Protein AF-A0A7C5ETR6-F1 (afdb_monomer_lite)

pLDDT: mean 96.51, std 3.03, range [81.94, 98.56]

Radius of gyration: 12.02 Å; chains: 1; bounding box: 24×24×32 Å

Structure (mmCIF, N/CA/C/O backbone):
data_AF-A0A7C5ETR6-F1
#
_entry.id   AF-A0A7C5ETR6-F1
#
loop_
_atom_site.group_PDB
_atom_site.id
_atom_site.type_symbol
_atom_site.label_atom_id
_atom_site.label_alt_id
_atom_site.label_comp_id
_atom_site.label_asym_id
_atom_site.label_entity_id
_atom_site.label_seq_id
_atom_site.pdbx_PDB_ins_code
_atom_site.Cartn_x
_atom_site.Cartn_y
_atom_site.Cartn_z
_atom_site.occupancy
_atom_site.B_iso_or_equiv
_atom_site.auth_seq_id
_atom_site.auth_comp_id
_atom_site.auth_asym_id
_atom_site.auth_atom_id
_atom_site.pdbx_PDB_model_num
ATOM 1 N N . MET A 1 1 ? -4.082 7.433 -10.792 1.00 81.94 1 MET A N 1
ATOM 2 C CA . MET A 1 1 ? -3.719 7.051 -9.411 1.00 81.94 1 MET A CA 1
ATOM 3 C C . MET A 1 1 ? -2.324 6.459 -9.455 1.00 81.94 1 MET A C 1
ATOM 5 O O . MET A 1 1 ? -2.133 5.496 -10.182 1.00 81.94 1 MET A O 1
ATOM 9 N N . ASP A 1 2 ? -1.375 7.069 -8.752 1.00 95.31 2 ASP A N 1
ATOM 10 C CA . ASP A 1 2 ? 0.012 6.604 -8.639 1.00 95.31 2 ASP A CA 1
ATOM 11 C C . ASP A 1 2 ? 0.224 6.014 -7.235 1.00 95.31 2 ASP A C 1
ATOM 13 O O . ASP A 1 2 ? -0.176 6.623 -6.239 1.00 95.31 2 ASP A O 1
ATOM 17 N N . ALA A 1 3 ? 0.792 4.812 -7.150 1.00 97.12 3 ALA A N 1
ATOM 18 C CA . ALA A 1 3 ? 0.918 4.051 -5.913 1.00 97.12 3 ALA A CA 1
ATOM 19 C C . ALA A 1 3 ? 1.965 4.633 -4.951 1.00 97.12 3 ALA A C 1
ATOM 21 O O . ALA A 1 3 ? 1.844 4.423 -3.743 1.00 97.12 3 ALA A O 1
ATOM 22 N N . VAL A 1 4 ? 2.960 5.379 -5.447 1.00 96.69 4 VAL A N 1
ATOM 23 C CA . VAL A 1 4 ? 3.947 6.075 -4.604 1.00 96.69 4 VAL A CA 1
ATOM 24 C C . VAL A 1 4 ? 3.285 7.266 -3.914 1.00 96.69 4 VAL A C 1
ATOM 26 O O . VAL A 1 4 ? 3.403 7.416 -2.697 1.00 96.69 4 VAL A O 1
ATOM 29 N N . ASN A 1 5 ? 2.504 8.053 -4.653 1.00 96.50 5 ASN A N 1
ATOM 30 C CA . ASN A 1 5 ? 1.712 9.142 -4.077 1.00 96.50 5 ASN A CA 1
ATOM 31 C C . ASN A 1 5 ? 0.639 8.606 -3.116 1.00 96.50 5 ASN A C 1
ATOM 33 O O . ASN A 1 5 ? 0.456 9.132 -2.018 1.00 96.50 5 ASN A O 1
ATOM 37 N N . LEU A 1 6 ? -0.032 7.507 -3.479 1.00 97.50 6 LEU A N 1
ATOM 38 C CA . LEU A 1 6 ? -1.011 6.855 -2.606 1.00 97.50 6 LEU A CA 1
ATOM 39 C C . LEU A 1 6 ? -0.364 6.359 -1.301 1.00 97.50 6 LEU A C 1
ATOM 41 O O . LEU A 1 6 ? -0.987 6.447 -0.243 1.00 97.50 6 LEU A O 1
ATOM 45 N N . LEU A 1 7 ? 0.881 5.870 -1.354 1.00 97.75 7 LEU A N 1
ATOM 46 C CA . LEU A 1 7 ? 1.630 5.450 -0.169 1.00 97.75 7 LEU A CA 1
ATOM 47 C C . LEU A 1 7 ? 1.899 6.627 0.776 1.00 97.75 7 LEU A C 1
ATOM 49 O O . LEU A 1 7 ? 1.770 6.462 1.987 1.00 97.75 7 LEU A O 1
ATOM 53 N N . GLN A 1 8 ? 2.230 7.809 0.250 1.00 97.38 8 GLN A N 1
ATOM 54 C CA . GLN A 1 8 ? 2.428 9.008 1.073 1.00 97.38 8 GLN A CA 1
ATOM 55 C C . GLN A 1 8 ? 1.155 9.392 1.836 1.00 97.38 8 GLN A C 1
ATOM 57 O O . GLN A 1 8 ? 1.223 9.710 3.023 1.00 97.38 8 GLN A O 1
ATOM 62 N N . GLU A 1 9 ? -0.010 9.315 1.192 1.00 97.56 9 GLU A N 1
ATOM 63 C CA . GLU A 1 9 ? -1.292 9.581 1.853 1.00 97.56 9 GLU A CA 1
ATOM 64 C C . GLU A 1 9 ? -1.683 8.469 2.839 1.00 97.56 9 GLU A C 1
ATOM 66 O O . GLU A 1 9 ? -2.116 8.752 3.956 1.00 97.56 9 GLU A O 1
ATOM 71 N N . ALA A 1 10 ? -1.467 7.201 2.482 1.00 97.81 10 ALA A N 1
ATOM 72 C CA . ALA A 1 10 ? -1.716 6.066 3.372 1.00 97.81 10 ALA A CA 1
ATOM 73 C C . ALA A 1 10 ? -0.834 6.101 4.629 1.00 97.81 10 ALA A C 1
ATOM 75 O O . ALA A 1 10 ? -1.308 5.785 5.725 1.00 97.81 10 ALA A O 1
ATOM 76 N N . ALA A 1 11 ? 0.414 6.559 4.503 1.00 97.75 11 ALA A N 1
ATOM 77 C CA . ALA A 1 11 ? 1.333 6.698 5.626 1.00 97.75 11 ALA A CA 1
ATOM 78 C C . ALA A 1 11 ? 0.818 7.696 6.678 1.00 97.75 11 ALA A C 1
ATOM 80 O O . ALA A 1 11 ? 0.975 7.447 7.876 1.00 97.75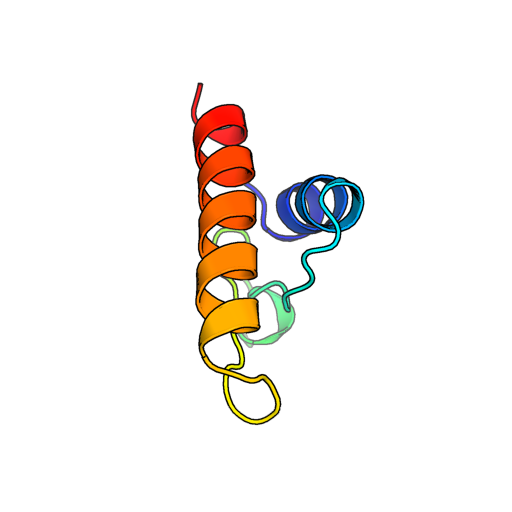 11 ALA A O 1
ATOM 81 N N . LYS A 1 12 ? 0.129 8.771 6.263 1.00 97.81 12 LYS A N 1
ATOM 82 C CA . LYS A 1 12 ? -0.519 9.729 7.186 1.00 97.81 12 LYS A CA 1
ATOM 83 C C . LYS A 1 12 ? -1.623 9.069 8.019 1.00 97.81 12 LYS A C 1
ATOM 85 O O . LYS A 1 12 ? -1.813 9.419 9.180 1.00 97.81 12 LYS A O 1
ATOM 90 N N . GLU A 1 13 ? -2.285 8.055 7.465 1.00 97.56 13 GLU A N 1
ATOM 91 C CA . GLU A 1 13 ? -3.293 7.226 8.142 1.00 97.56 13 GLU A CA 1
ATOM 92 C C . GLU A 1 13 ? -2.673 6.015 8.882 1.00 97.56 13 GLU A C 1
ATOM 94 O O . GLU A 1 13 ? -3.377 5.131 9.384 1.00 97.56 13 GLU A O 1
ATOM 99 N N . LYS A 1 14 ? -1.337 5.966 8.997 1.00 97.12 14 LYS A N 1
ATOM 100 C CA . LYS A 1 14 ? -0.564 4.869 9.607 1.00 97.12 14 LYS A CA 1
ATOM 101 C C . LYS A 1 14 ? -0.754 3.522 8.893 1.00 97.12 14 LYS A C 1
ATOM 103 O O . LYS A 1 14 ? -0.777 2.477 9.543 1.00 97.12 14 LYS A O 1
ATOM 108 N N . VAL A 1 15 ? -0.893 3.540 7.568 1.00 97.69 15 VAL A N 1
ATOM 109 C CA . VAL A 1 15 ? -0.899 2.343 6.716 1.00 97.69 15 VAL A CA 1
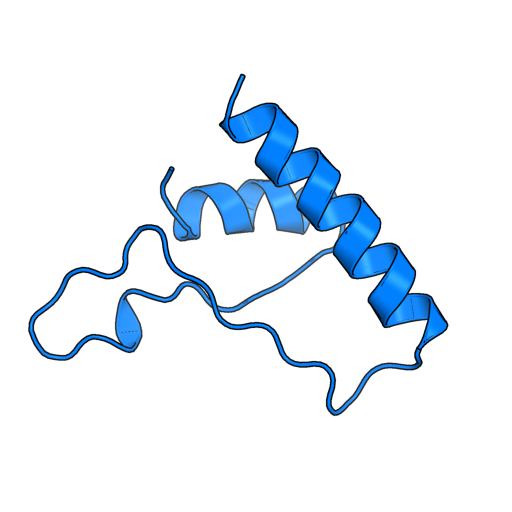ATOM 110 C C . VAL A 1 15 ? 0.303 2.383 5.779 1.00 97.69 15 VAL A C 1
ATOM 112 O O . VAL A 1 15 ? 0.561 3.393 5.135 1.00 97.69 15 VAL A O 1
ATOM 115 N N . ALA A 1 16 ? 1.021 1.266 5.676 1.00 96.88 16 ALA A N 1
ATOM 116 C CA . ALA A 1 16 ? 2.123 1.095 4.738 1.00 96.88 16 ALA A CA 1
ATOM 117 C C . ALA A 1 16 ? 1.858 -0.099 3.812 1.00 96.88 16 ALA A C 1
ATOM 119 O O . ALA A 1 16 ? 1.306 -1.118 4.228 1.00 96.88 16 ALA A O 1
ATOM 120 N N . PHE A 1 17 ? 2.277 0.028 2.558 1.00 97.31 17 PHE A N 1
ATOM 121 C CA . PHE A 1 17 ? 2.278 -1.033 1.553 1.00 97.31 17 PHE A CA 1
ATOM 122 C C . PHE A 1 17 ? 3.479 -0.836 0.620 1.00 97.31 17 PHE A C 1
ATOM 124 O O . PHE A 1 17 ? 4.182 0.170 0.716 1.00 97.31 17 PHE A O 1
ATOM 131 N N . VAL A 1 18 ? 3.732 -1.786 -0.282 1.00 97.94 18 VAL A N 1
ATOM 132 C CA . VAL A 1 18 ? 4.818 -1.652 -1.266 1.00 97.94 18 VAL A CA 1
ATOM 133 C C . VAL A 1 18 ? 4.230 -1.227 -2.616 1.00 97.94 18 VAL A C 1
ATOM 135 O O . VAL A 1 18 ? 3.347 -1.936 -3.109 1.00 97.94 18 VAL A O 1
ATOM 138 N N . PRO A 1 19 ? 4.673 -0.108 -3.220 1.00 97.94 19 PRO A N 1
ATOM 139 C CA . PRO A 1 19 ? 4.280 0.266 -4.576 1.00 97.94 19 PRO A CA 1
ATOM 140 C C . PRO A 1 19 ? 4.666 -0.821 -5.580 1.00 97.94 19 PRO A C 1
ATOM 142 O O . PRO A 1 19 ? 5.681 -1.498 -5.414 1.00 97.94 19 PRO A O 1
ATOM 145 N N . GLY A 1 20 ? 3.839 -1.008 -6.602 1.00 97.75 20 GLY A N 1
ATOM 146 C CA . GLY A 1 20 ? 3.964 -2.127 -7.527 1.00 97.75 20 GLY A CA 1
ATOM 147 C C . GLY A 1 20 ? 5.011 -1.950 -8.624 1.00 97.75 20 GLY A C 1
ATOM 148 O O . GLY A 1 20 ? 5.583 -2.944 -9.054 1.00 97.75 20 GLY A O 1
ATOM 149 N N . ALA A 1 21 ? 5.315 -0.714 -9.032 1.00 97.38 21 ALA A N 1
ATOM 150 C CA . ALA A 1 21 ? 6.203 -0.438 -10.167 1.00 97.38 21 ALA A CA 1
ATOM 151 C C . ALA A 1 21 ? 7.559 -1.187 -10.135 1.00 97.38 21 ALA A C 1
ATOM 153 O O . ALA A 1 21 ? 7.926 -1.768 -11.154 1.00 97.38 21 ALA A O 1
ATOM 154 N N . PRO A 1 22 ? 8.275 -1.309 -8.994 1.00 96.88 22 PRO A N 1
ATOM 155 C CA . PRO A 1 22 ? 9.533 -2.064 -8.938 1.00 96.88 22 PRO A CA 1
ATOM 156 C C . PRO A 1 22 ? 9.417 -3.570 -9.237 1.00 96.88 22 PRO A C 1
ATOM 158 O O . PRO A 1 22 ? 10.440 -4.233 -9.384 1.00 96.88 22 PRO A O 1
ATOM 161 N N . PHE A 1 23 ? 8.204 -4.131 -9.287 1.00 97.69 23 PHE A N 1
ATOM 162 C CA . PHE A 1 23 ? 7.965 -5.545 -9.596 1.00 97.69 23 PHE A CA 1
ATOM 163 C C . PHE A 1 23 ? 7.751 -5.820 -11.095 1.00 97.69 23 PHE A C 1
ATOM 165 O O . PHE A 1 23 ? 7.664 -6.986 -11.478 1.00 97.69 23 PHE A O 1
ATOM 172 N N . PHE A 1 24 ? 7.676 -4.788 -11.942 1.00 97.50 24 PHE A N 1
ATOM 173 C CA . PHE A 1 24 ? 7.488 -4.924 -13.388 1.00 97.50 24 PHE A CA 1
ATOM 174 C C . PHE A 1 24 ? 8.815 -4.656 -14.110 1.00 97.50 24 PHE A C 1
ATOM 176 O O . PHE A 1 24 ? 9.267 -3.517 -14.194 1.00 97.50 24 PHE A O 1
ATOM 183 N N . ALA A 1 25 ? 9.456 -5.715 -14.620 1.00 96.56 25 ALA A N 1
ATOM 184 C CA . ALA A 1 25 ? 10.803 -5.648 -15.205 1.00 96.56 25 ALA A CA 1
ATOM 185 C C . ALA A 1 25 ? 10.897 -4.735 -16.441 1.00 96.56 25 ALA A C 1
ATOM 187 O O . ALA A 1 25 ? 11.905 -4.060 -16.626 1.00 96.56 25 ALA A O 1
ATOM 188 N N . ASP A 1 26 ? 9.827 -4.676 -17.236 1.00 96.69 26 ASP A N 1
ATOM 189 C CA . ASP A 1 26 ? 9.735 -3.843 -18.442 1.00 96.69 26 ASP A CA 1
ATOM 190 C C . ASP A 1 26 ? 9.117 -2.455 -18.162 1.00 96.69 26 ASP A C 1
ATOM 192 O O . ASP A 1 26 ? 8.777 -1.717 -19.088 1.00 96.69 26 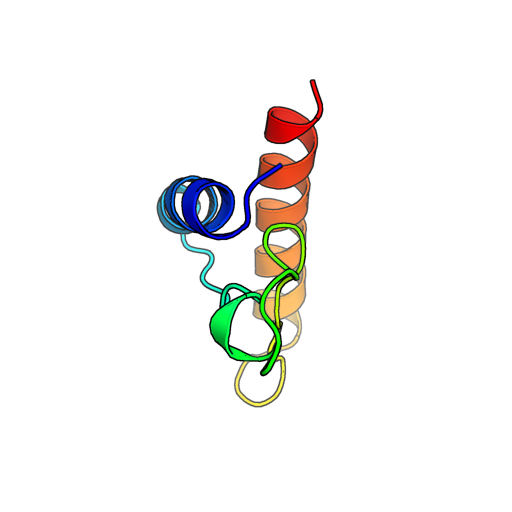ASP A O 1
ATOM 196 N N . GLY A 1 27 ? 8.962 -2.085 -16.885 1.00 94.25 27 GLY A N 1
ATOM 197 C CA . GLY A 1 27 ? 8.248 -0.882 -16.455 1.00 94.25 27 GLY A CA 1
ATOM 198 C C . GLY A 1 27 ? 6.727 -1.062 -16.389 1.00 94.25 27 GLY A C 1
ATOM 199 O O . GLY A 1 27 ? 6.189 -2.145 -16.628 1.00 94.25 27 GLY A O 1
ATOM 200 N N . GLY A 1 28 ? 6.018 0.011 -16.032 1.00 96.31 28 GLY A N 1
ATOM 201 C CA . GLY A 1 28 ? 4.585 -0.028 -15.749 1.00 96.31 28 GLY A CA 1
ATOM 202 C C . GLY A 1 28 ? 4.265 -0.377 -14.291 1.00 96.31 28 GLY A C 1
ATOM 203 O O . GLY A 1 28 ? 5.132 -0.422 -13.417 1.00 96.31 28 GLY A O 1
ATOM 204 N N . GLY A 1 29 ? 2.987 -0.641 -14.013 1.00 96.75 29 GLY A N 1
ATOM 205 C CA . GLY A 1 29 ? 2.528 -1.040 -12.680 1.00 96.75 29 GLY A CA 1
ATOM 206 C C . GLY A 1 29 ? 2.448 0.106 -11.667 1.00 96.75 29 GLY A C 1
ATOM 207 O O . GLY A 1 29 ? 2.305 -0.148 -10.468 1.00 96.75 29 GLY A O 1
ATOM 208 N N . GLU A 1 30 ? 2.487 1.360 -12.118 1.00 97.38 30 GLU A N 1
ATOM 209 C CA . GLU A 1 30 ? 2.434 2.571 -11.289 1.00 97.38 30 GLU A CA 1
ATOM 210 C C . GLU A 1 30 ? 1.140 2.665 -10.473 1.00 97.38 30 GLU A C 1
ATOM 212 O O . GLU A 1 30 ? 1.123 3.254 -9.398 1.00 97.38 30 GLU A O 1
ATOM 217 N N . ASN A 1 31 ? 0.053 2.051 -10.943 1.00 96.75 31 ASN A N 1
ATOM 218 C CA . ASN A 1 31 ? -1.238 1.994 -10.254 1.00 96.75 31 ASN A CA 1
ATOM 219 C C . ASN A 1 31 ? -1.456 0.695 -9.452 1.00 96.75 31 ASN A C 1
ATOM 221 O O . ASN A 1 31 ? -2.568 0.452 -8.979 1.00 96.75 31 ASN A O 1
ATOM 225 N N . THR A 1 32 ? -0.428 -0.145 -9.308 1.00 97.88 32 THR A N 1
ATOM 226 C CA . THR A 1 32 ? -0.498 -1.420 -8.578 1.00 97.88 32 THR A CA 1
ATOM 227 C C . THR A 1 32 ? 0.235 -1.340 -7.239 1.00 97.88 32 THR A C 1
ATOM 229 O O . THR A 1 32 ? 1.095 -0.484 -7.026 1.00 97.88 32 THR A O 1
ATOM 232 N N . LEU A 1 33 ? -0.115 -2.220 -6.299 1.00 97.88 33 LEU A N 1
ATOM 233 C CA . LEU A 1 33 ? 0.503 -2.287 -4.974 1.00 97.88 33 LEU A CA 1
ATOM 234 C C . LEU A 1 33 ? 0.509 -3.718 -4.435 1.00 97.88 33 LEU A C 1
ATOM 236 O O . LEU A 1 33 ? -0.312 -4.545 -4.835 1.00 97.88 33 LEU A O 1
ATOM 240 N N . ARG A 1 34 ? 1.407 -3.998 -3.487 1.00 98.31 34 ARG A N 1
ATOM 241 C CA . ARG A 1 34 ? 1.496 -5.283 -2.785 1.00 98.31 34 ARG A CA 1
ATOM 242 C C . ARG A 1 34 ? 1.138 -5.124 -1.311 1.00 98.31 34 ARG A C 1
ATOM 244 O O . ARG A 1 34 ? 1.772 -4.349 -0.591 1.00 98.31 34 ARG A O 1
ATOM 251 N N . LEU A 1 35 ? 0.188 -5.935 -0.852 1.00 97.62 35 LEU A N 1
ATOM 252 C CA . LEU A 1 35 ? -0.190 -6.061 0.555 1.00 97.62 35 LEU A CA 1
ATOM 253 C C . LEU A 1 35 ? 0.400 -7.341 1.151 1.00 97.62 35 LEU A C 1
ATOM 255 O O . LEU A 1 35 ? 0.464 -8.370 0.483 1.00 97.62 35 LEU A O 1
ATOM 259 N N . SER A 1 36 ? 0.817 -7.275 2.414 1.00 96.62 36 SER A N 1
ATOM 260 C CA . SER A 1 36 ? 1.231 -8.442 3.196 1.00 96.62 36 SER A CA 1
ATOM 261 C C . SER A 1 36 ? 0.376 -8.539 4.452 1.00 96.62 36 SER A C 1
ATOM 263 O O . SER A 1 36 ? 0.236 -7.564 5.185 1.00 96.62 36 SER A O 1
ATOM 265 N N . PHE A 1 37 ? -0.170 -9.726 4.697 1.00 95.62 37 PHE A N 1
ATOM 266 C CA . PHE A 1 37 ? -0.971 -10.071 5.876 1.00 95.62 37 PHE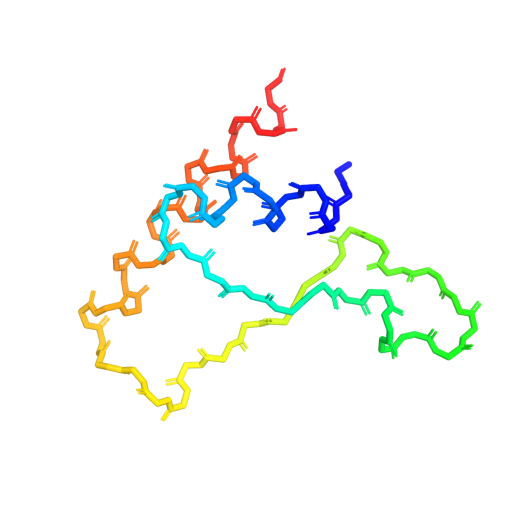 A CA 1
ATOM 267 C C . PHE A 1 37 ? -0.263 -11.097 6.779 1.00 95.62 37 PHE A C 1
ATOM 269 O O . PHE A 1 37 ? -0.829 -11.544 7.767 1.00 95.62 37 PHE A O 1
ATOM 276 N N . ALA A 1 38 ? 0.983 -11.466 6.462 1.00 94.81 38 ALA A N 1
ATOM 277 C CA . ALA A 1 38 ? 1.686 -12.575 7.111 1.00 94.81 38 ALA A CA 1
ATOM 278 C C . ALA A 1 38 ? 2.064 -12.324 8.585 1.00 94.81 38 ALA A C 1
ATOM 280 O O . ALA A 1 38 ? 2.210 -13.278 9.341 1.00 94.81 38 ALA A O 1
ATOM 281 N N . CYS A 1 39 ? 2.237 -11.061 8.995 1.00 91.62 39 CYS A N 1
ATOM 282 C CA . CYS A 1 39 ? 2.802 -10.708 10.306 1.00 91.62 39 CYS A CA 1
ATOM 283 C C . CYS A 1 39 ? 1.868 -9.854 11.178 1.00 91.62 39 CYS A C 1
ATOM 285 O O . CYS A 1 39 ? 2.344 -9.230 12.124 1.00 91.62 39 CYS A O 1
ATOM 287 N N . MET A 1 40 ? 0.576 -9.761 10.847 1.00 94.88 40 MET A N 1
ATOM 288 C CA . MET A 1 40 ? -0.365 -8.873 11.541 1.00 94.88 40 MET A CA 1
ATOM 289 C C . MET A 1 40 ? -1.574 -9.646 12.081 1.00 94.88 40 MET A C 1
ATOM 291 O O . MET A 1 40 ? -2.098 -10.507 11.375 1.00 94.88 40 MET A O 1
ATOM 295 N N . PRO A 1 41 ? -2.056 -9.326 13.295 1.00 97.19 41 PRO A N 1
ATOM 296 C CA . PRO A 1 41 ? -3.314 -9.862 13.804 1.00 97.19 41 PRO A CA 1
ATOM 297 C C . PRO A 1 41 ? -4.516 -9.474 12.916 1.00 97.19 41 PRO A C 1
ATOM 299 O O . PRO A 1 41 ? -4.502 -8.381 12.331 1.00 97.19 41 PRO A O 1
ATOM 302 N N . PRO A 1 42 ? -5.571 -10.309 12.826 1.00 97.19 42 PRO A N 1
ATOM 303 C CA . PRO A 1 42 ? -6.754 -10.045 11.997 1.00 97.19 42 PRO A CA 1
ATOM 304 C C . PRO A 1 42 ? -7.390 -8.666 12.217 1.00 97.19 42 PRO A C 1
ATOM 306 O O . PRO A 1 42 ? -7.757 -7.986 11.261 1.00 97.19 42 PRO A O 1
ATOM 309 N N . GLU A 1 43 ? -7.478 -8.213 13.462 1.00 97.75 43 GLU A N 1
ATOM 310 C CA . GLU A 1 43 ? -8.040 -6.918 13.845 1.00 97.75 43 GLU A CA 1
ATOM 311 C C . GLU A 1 43 ? -7.237 -5.733 13.285 1.00 97.75 43 GLU A C 1
ATOM 313 O O . GLU A 1 43 ? -7.818 -4.744 12.830 1.00 97.75 43 GLU A O 1
ATOM 318 N N . ILE A 1 44 ? -5.907 -5.855 13.230 1.00 97.12 44 ILE A N 1
ATOM 319 C CA . ILE A 1 44 ? -5.024 -4.840 12.644 1.00 97.12 44 ILE A CA 1
ATOM 320 C C . ILE A 1 44 ? -5.148 -4.844 11.120 1.00 97.12 44 ILE A C 1
ATOM 322 O O . ILE A 1 44 ? -5.141 -3.776 10.505 1.00 97.12 44 ILE A O 1
ATOM 326 N N . ILE A 1 45 ? -5.317 -6.020 10.505 1.00 97.94 45 ILE A N 1
ATOM 327 C CA . ILE A 1 45 ? -5.564 -6.142 9.062 1.00 97.94 45 ILE A CA 1
ATOM 328 C C . ILE A 1 45 ? -6.867 -5.425 8.689 1.00 97.94 45 ILE A C 1
ATOM 330 O O . ILE A 1 45 ? -6.863 -4.597 7.778 1.00 97.94 45 ILE A O 1
ATOM 334 N N . VAL A 1 46 ? -7.966 -5.693 9.403 1.00 98.31 46 VAL A N 1
ATOM 335 C CA . VAL A 1 46 ? -9.272 -5.061 9.139 1.00 98.31 46 VAL A CA 1
ATOM 336 C C . VAL A 1 46 ? -9.174 -3.541 9.251 1.00 98.31 46 VAL A C 1
ATOM 338 O O . VAL A 1 46 ? -9.618 -2.823 8.350 1.00 98.31 46 VAL A O 1
ATOM 341 N N . GLU A 1 47 ? -8.548 -3.040 10.315 1.00 98.25 47 GLU A N 1
ATOM 342 C CA . GLU A 1 47 ? -8.366 -1.604 10.517 1.00 98.25 47 GLU A CA 1
ATOM 343 C C . GLU A 1 47 ? -7.471 -0.972 9.438 1.00 98.25 47 GLU A C 1
ATOM 345 O O . GLU 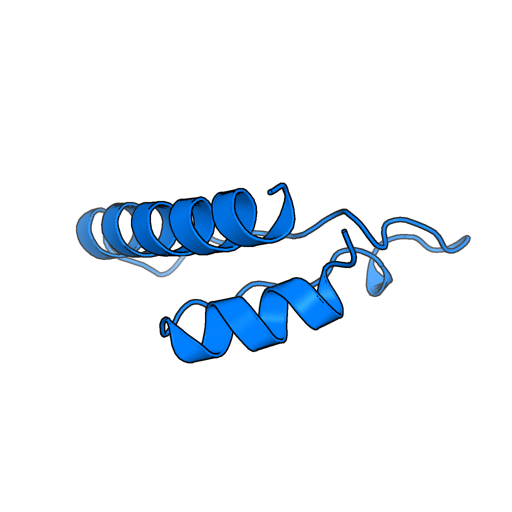A 1 47 ? -7.801 0.087 8.898 1.00 98.25 47 GLU A O 1
ATOM 350 N N . GLY A 1 48 ? -6.373 -1.635 9.068 1.00 97.94 48 GLY A N 1
ATOM 351 C CA . GLY A 1 48 ? -5.479 -1.183 8.003 1.00 97.94 48 GLY A CA 1
ATOM 352 C C . GLY A 1 48 ? -6.182 -1.090 6.647 1.00 97.94 48 GLY A C 1
ATOM 353 O O . GLY A 1 48 ? -6.067 -0.072 5.961 1.00 97.94 48 GLY A O 1
ATOM 354 N N . ILE A 1 49 ? -6.976 -2.102 6.285 1.00 98.31 49 ILE A N 1
ATOM 355 C CA . ILE A 1 49 ? -7.767 -2.101 5.045 1.00 98.31 49 ILE A CA 1
ATOM 356 C C . ILE A 1 49 ? -8.842 -1.011 5.073 1.00 98.31 49 ILE A C 1
ATOM 358 O O . ILE A 1 49 ? -9.019 -0.312 4.074 1.00 98.31 49 ILE A O 1
ATOM 362 N N . ARG A 1 50 ? -9.524 -0.804 6.208 1.00 98.56 50 ARG A N 1
ATOM 363 C CA . ARG A 1 50 ? -10.525 0.265 6.362 1.00 98.56 50 ARG A CA 1
ATOM 364 C C . ARG A 1 50 ? -9.920 1.644 6.091 1.00 98.56 50 ARG A C 1
ATOM 366 O O . ARG A 1 50 ? -10.512 2.438 5.357 1.00 98.56 50 ARG A O 1
ATOM 373 N N . ARG A 1 51 ? -8.738 1.924 6.649 1.00 98.44 51 ARG A N 1
ATOM 374 C CA . ARG A 1 51 ? -8.014 3.187 6.422 1.00 98.44 51 ARG A CA 1
ATOM 375 C C . ARG A 1 51 ? -7.553 3.329 4.976 1.00 98.44 51 ARG A C 1
ATOM 377 O O . ARG A 1 51 ? -7.816 4.360 4.360 1.00 98.44 51 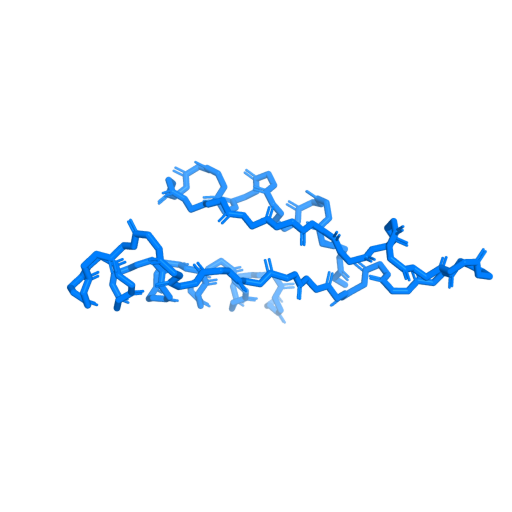ARG A O 1
ATOM 384 N N . LEU A 1 52 ? -6.950 2.281 4.411 1.00 98.25 52 LEU A N 1
ATOM 385 C CA . LEU A 1 52 ? -6.501 2.274 3.016 1.00 98.25 52 LEU A CA 1
ATOM 386 C C . LEU A 1 52 ? -7.655 2.533 2.041 1.00 98.25 52 LEU A C 1
ATOM 388 O O . LEU A 1 52 ? -7.523 3.348 1.130 1.00 98.25 52 LEU A O 1
ATOM 392 N N . ALA A 1 53 ? -8.808 1.896 2.255 1.00 98.12 53 ALA A N 1
ATOM 393 C CA . ALA A 1 53 ? -10.000 2.116 1.442 1.00 98.12 53 ALA A CA 1
ATOM 394 C C . ALA A 1 53 ? -10.467 3.580 1.493 1.00 98.12 53 ALA A C 1
ATOM 396 O O . ALA A 1 53 ? -10.880 4.127 0.472 1.00 98.12 53 ALA A O 1
ATOM 397 N N . GLY A 1 54 ? -10.375 4.230 2.658 1.00 98.19 54 GLY A N 1
ATOM 398 C CA . GLY A 1 54 ? -10.660 5.658 2.802 1.00 98.19 54 GLY A CA 1
ATOM 399 C C . GLY A 1 54 ? -9.729 6.532 1.958 1.00 98.19 54 GLY A C 1
ATOM 400 O O . GLY A 1 54 ? -10.201 7.432 1.264 1.00 98.19 54 GLY A O 1
ATOM 401 N N . VAL A 1 55 ? -8.427 6.237 1.962 1.00 97.75 55 VAL A N 1
ATOM 402 C CA . VAL A 1 55 ? -7.428 6.950 1.146 1.00 97.75 55 VAL A CA 1
ATOM 403 C C . VAL A 1 55 ? -7.684 6.748 -0.348 1.00 97.75 55 VAL A C 1
ATOM 405 O O . VAL A 1 55 ? -7.716 7.722 -1.096 1.00 97.75 55 VAL A O 1
ATOM 408 N N . ILE A 1 56 ? -7.952 5.513 -0.782 1.00 97.12 56 ILE A N 1
ATOM 409 C CA . ILE A 1 56 ? -8.259 5.206 -2.188 1.00 97.12 56 ILE A CA 1
ATOM 410 C C . ILE A 1 56 ? -9.519 5.947 -2.648 1.00 97.12 56 ILE A C 1
ATOM 412 O O . ILE A 1 56 ? -9.515 6.544 -3.718 1.00 97.12 56 ILE A O 1
ATOM 416 N N . ARG A 1 57 ? -10.586 5.967 -1.838 1.00 97.31 57 ARG A N 1
ATOM 417 C CA . ARG A 1 57 ? -11.812 6.710 -2.177 1.00 97.31 57 ARG A CA 1
ATOM 418 C C . ARG A 1 57 ? -11.549 8.203 -2.359 1.00 97.31 57 ARG A C 1
ATOM 420 O O . ARG A 1 57 ? -12.073 8.775 -3.304 1.00 97.31 57 ARG A O 1
ATOM 427 N N . LYS A 1 58 ? -10.728 8.815 -1.495 1.00 95.69 58 LYS A N 1
ATOM 428 C CA . LYS A 1 58 ? -10.323 10.225 -1.638 1.00 95.69 58 LYS A CA 1
ATOM 429 C C . LYS A 1 58 ? -9.514 10.463 -2.916 1.00 95.69 58 LYS A C 1
ATOM 431 O O . LYS A 1 58 ? -9.676 11.503 -3.529 1.00 95.69 58 LYS A O 1
ATOM 436 N N . ALA A 1 59 ? -8.665 9.514 -3.313 1.00 93.62 59 ALA A N 1
ATOM 437 C CA . ALA A 1 59 ? -7.840 9.617 -4.518 1.00 93.62 59 ALA A CA 1
ATOM 438 C C . ALA A 1 59 ? -8.609 9.376 -5.835 1.00 93.62 59 ALA A C 1
ATOM 440 O O . ALA A 1 59 ? -8.063 9.632 -6.908 1.00 93.62 59 ALA A O 1
ATOM 441 N N . LEU A 1 60 ? -9.829 8.831 -5.760 1.00 91.44 60 LEU A N 1
ATOM 442 C CA . LEU A 1 60 ? -10.720 8.586 -6.902 1.00 91.44 60 LEU A CA 1
ATOM 443 C C . LEU A 1 60 ? -11.814 9.652 -7.067 1.00 91.44 60 LEU A C 1
ATOM 445 O O . LEU A 1 60 ? -12.507 9.628 -8.082 1.00 91.44 60 LEU A O 1
ATOM 449 N N . ALA A 1 61 ? -12.005 10.510 -6.063 1.00 82.06 61 ALA A N 1
ATOM 450 C CA . ALA A 1 61 ? -12.918 11.650 -6.114 1.00 82.06 61 ALA A CA 1
ATOM 451 C C . ALA A 1 61 ? -12.279 12.815 -6.879 1.00 82.06 61 ALA A C 1
ATOM 453 O O . ALA A 1 61 ? -13.035 13.509 -7.593 1.00 82.06 61 ALA A O 1
#

Sequence (61 aa):
MDAVNLLQEAAKEKVAFVPGAPFFADGGGENTLRLSFACMPPEIIVEGIRRLAGVIRKALA

Foldseek 3Di:
DFVVVLQVVLVVVVAHWAQCQVVDPVGDSRVPTDDDPPPDDPVVVVSSVVSSVVSVVVVVD

Secondary structure (DSSP, 8-state):
--HHHHHHHHHHTT---EESGGG-TTS--TT-EE---TTS-HHHHHHHHHHHHHHHHHHH-